Protein AF-A0A920F8I5-F1 (afdb_monomer)

Second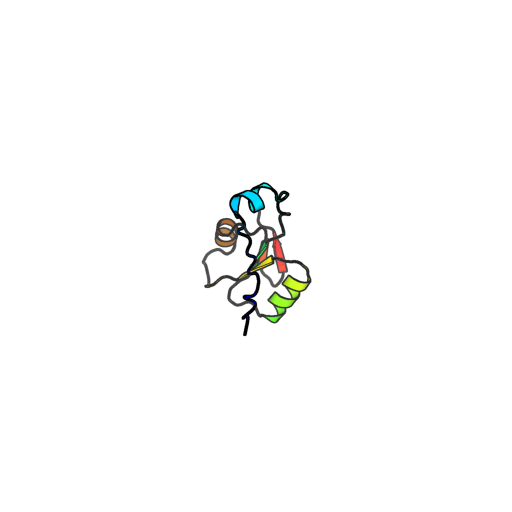ary structure (DSSP, 8-state):
----PPPP------HHHHHHHSPPPP---EEEE-TT--HHHHHHHHHTT-EEEE-SS--S-HHHHHHHTT-SEEEETTEEEE--

Mean predicted aligned error: 7.93 Å

pLDDT: mean 88.02, std 9.61, range [47.28, 95.25]

Structure (mmCIF, N/CA/C/O backbone):
data_AF-A0A920F8I5-F1
#
_entry.id   AF-A0A920F8I5-F1
#
loop_
_atom_site.group_PDB
_atom_site.id
_atom_site.type_symbol
_atom_site.label_atom_id
_atom_site.label_alt_id
_atom_site.label_comp_id
_atom_site.label_asym_id
_atom_site.label_entity_id
_atom_site.label_seq_id
_atom_site.pdbx_PDB_ins_code
_atom_site.Cartn_x
_atom_site.Cartn_y
_atom_site.Cartn_z
_atom_site.occupancy
_atom_site.B_iso_or_equiv
_atom_site.auth_seq_id
_atom_site.auth_comp_id
_atom_site.auth_asym_id
_atom_site.auth_atom_id
_atom_site.pdbx_PDB_model_num
ATOM 1 N N . MET A 1 1 ? 15.936 -27.593 -51.934 1.00 47.28 1 MET A N 1
ATOM 2 C CA . MET A 1 1 ? 15.115 -26.638 -51.156 1.00 47.28 1 MET A CA 1
ATOM 3 C C . MET A 1 1 ? 15.948 -26.164 -49.974 1.00 47.28 1 MET A C 1
ATOM 5 O O . MET A 1 1 ? 16.235 -26.970 -49.103 1.00 47.28 1 MET A O 1
ATOM 9 N N . MET A 1 2 ? 16.417 -24.912 -49.990 1.00 47.91 2 MET A N 1
ATOM 10 C CA . MET A 1 2 ? 17.077 -24.289 -48.834 1.00 47.91 2 MET A CA 1
ATOM 11 C C . MET A 1 2 ? 15.988 -23.815 -47.871 1.00 47.91 2 MET A C 1
ATOM 13 O O . MET A 1 2 ? 15.113 -23.051 -48.269 1.00 47.91 2 MET A O 1
ATOM 17 N N . VAL A 1 3 ? 16.015 -24.304 -46.634 1.00 59.19 3 VAL A N 1
ATOM 18 C CA . VAL A 1 3 ? 15.146 -23.821 -45.557 1.00 59.19 3 VAL A CA 1
ATOM 19 C C . VAL A 1 3 ? 15.885 -22.676 -44.873 1.00 59.19 3 VAL A C 1
ATOM 21 O O . VAL A 1 3 ? 16.900 -22.898 -44.217 1.00 59.19 3 VAL A O 1
ATOM 24 N N . THR A 1 4 ? 15.414 -21.446 -45.053 1.00 65.75 4 THR A N 1
ATOM 25 C CA . THR A 1 4 ? 15.939 -20.282 -44.334 1.00 65.75 4 THR A CA 1
ATOM 26 C C . THR A 1 4 ? 15.466 -20.368 -42.882 1.00 65.75 4 THR A C 1
ATOM 28 O O . THR A 1 4 ? 14.292 -20.134 -42.601 1.00 65.75 4 THR A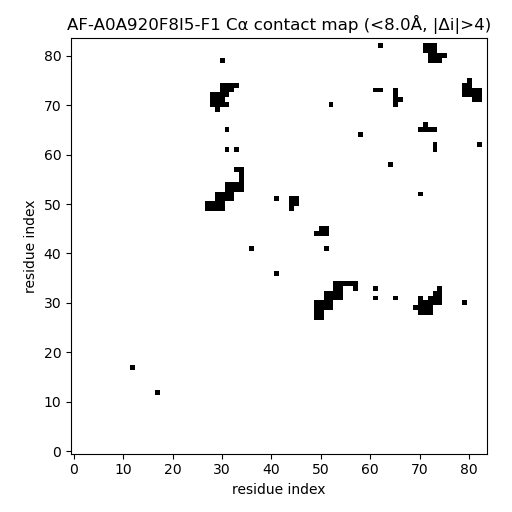 O 1
ATOM 31 N N . LEU A 1 5 ? 16.349 -20.753 -41.957 1.00 68.31 5 LEU A N 1
ATOM 32 C CA . LEU A 1 5 ? 16.057 -20.684 -40.523 1.00 68.31 5 LEU A CA 1
ATOM 33 C C . LEU A 1 5 ? 15.899 -19.208 -40.104 1.00 68.31 5 LEU A C 1
ATOM 35 O O . LEU A 1 5 ? 16.748 -18.390 -40.467 1.00 68.31 5 LEU A O 1
ATOM 39 N N . PRO A 1 6 ? 14.841 -18.840 -39.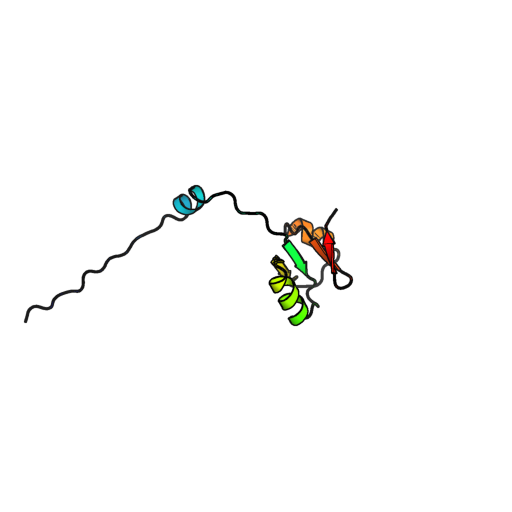359 1.00 72.00 6 PRO A N 1
ATOM 40 C CA . PRO A 1 6 ? 14.676 -17.480 -38.863 1.00 72.00 6 PRO A CA 1
ATOM 41 C C . PRO A 1 6 ? 15.774 -17.145 -37.846 1.00 72.00 6 PRO A C 1
ATOM 43 O O . PRO A 1 6 ? 16.112 -17.959 -36.985 1.00 72.00 6 PRO A O 1
ATOM 46 N N . VAL A 1 7 ? 16.318 -15.929 -37.930 1.00 76.25 7 VAL A N 1
ATOM 47 C CA . VAL A 1 7 ? 17.242 -15.399 -36.921 1.00 76.25 7 VAL A CA 1
ATOM 48 C C . VAL A 1 7 ? 16.458 -15.157 -35.631 1.00 76.25 7 VAL A C 1
ATOM 50 O O . VAL A 1 7 ? 15.523 -14.360 -35.606 1.00 76.25 7 VAL A O 1
ATOM 53 N N . LEU A 1 8 ? 16.839 -15.849 -34.559 1.00 74.81 8 LEU A N 1
ATOM 54 C CA . LEU A 1 8 ? 16.308 -15.639 -33.214 1.00 74.81 8 LEU A CA 1
ATOM 55 C C . LEU A 1 8 ? 17.230 -14.677 -32.460 1.00 74.81 8 LEU A C 1
ATOM 57 O O . LEU A 1 8 ? 18.417 -14.954 -32.301 1.00 74.81 8 LEU A O 1
ATOM 61 N N . ALA A 1 9 ? 16.677 -13.563 -31.981 1.00 83.00 9 ALA A N 1
ATOM 62 C CA . ALA A 1 9 ? 17.370 -12.613 -31.117 1.00 83.00 9 ALA A CA 1
ATOM 63 C C . ALA A 1 9 ? 16.652 -12.526 -29.762 1.00 83.00 9 ALA A C 1
ATOM 65 O O . ALA A 1 9 ? 15.444 -12.298 -29.709 1.00 83.00 9 ALA A O 1
ATOM 66 N N . GLY A 1 10 ? 17.400 -12.702 -28.672 1.00 86.19 10 GLY A N 1
ATOM 67 C CA . GLY A 1 10 ? 16.930 -12.543 -27.297 1.00 86.19 10 GLY A CA 1
ATOM 68 C C . GLY A 1 10 ? 17.923 -11.709 -26.490 1.00 86.19 10 GLY A C 1
ATOM 69 O O . GLY A 1 10 ? 19.126 -11.759 -26.742 1.00 86.19 10 GLY A O 1
ATOM 70 N N . LEU A 1 11 ? 17.420 -10.936 -25.530 1.00 90.81 11 LEU A N 1
ATOM 71 C CA . LEU A 1 11 ? 18.226 -10.152 -24.595 1.00 90.81 11 LEU A CA 1
ATOM 72 C C . LEU A 1 11 ? 17.930 -10.617 -23.169 1.00 90.81 11 LEU A C 1
ATOM 74 O O . LEU A 1 11 ? 16.768 -10.763 -22.793 1.00 90.81 11 LEU A O 1
ATOM 78 N N . HIS A 1 12 ? 18.981 -10.783 -22.368 1.00 91.25 12 HIS A N 1
ATOM 79 C CA . HIS A 1 12 ? 18.869 -10.934 -20.922 1.00 91.25 12 HIS A CA 1
ATOM 80 C C . HIS A 1 12 ? 19.071 -9.585 -20.237 1.00 91.25 12 HIS A C 1
ATOM 82 O O . HIS A 1 12 ? 20.047 -8.883 -20.497 1.00 91.25 12 HIS A O 1
ATOM 88 N N . LEU A 1 13 ? 18.152 -9.239 -19.337 1.00 92.69 13 LEU A N 1
ATOM 89 C CA . LEU A 1 13 ? 18.276 -8.077 -18.466 1.00 92.69 13 LEU A CA 1
ATOM 90 C C . LEU A 1 13 ? 18.647 -8.538 -17.059 1.00 92.69 13 LEU A C 1
ATOM 92 O O . LEU A 1 13 ? 17.945 -9.346 -16.450 1.00 92.69 13 LEU A O 1
ATOM 96 N N . TYR A 1 14 ? 19.733 -7.984 -16.528 1.00 94.00 14 TYR A N 1
ATOM 97 C CA . TYR A 1 14 ? 20.097 -8.141 -15.126 1.00 94.00 14 TYR A CA 1
ATOM 98 C C . TYR A 1 14 ? 19.292 -7.138 -14.309 1.00 94.00 14 TYR A C 1
ATOM 100 O O . TYR A 1 14 ? 19.556 -5.934 -14.336 1.00 94.00 14 TYR A O 1
ATOM 108 N N . MET A 1 15 ? 18.285 -7.628 -13.586 1.00 94.56 15 MET A N 1
ATOM 109 C CA . MET A 1 15 ? 17.391 -6.757 -12.820 1.00 94.56 15 MET A CA 1
ATOM 110 C C . MET A 1 15 ? 18.140 -5.915 -11.781 1.00 94.56 15 MET A C 1
ATOM 112 O O . MET A 1 15 ? 17.737 -4.788 -11.520 1.00 94.56 15 MET A O 1
ATOM 116 N N . GLU A 1 16 ? 19.267 -6.395 -11.250 1.00 94.44 16 GLU A N 1
ATOM 117 C CA . GLU A 1 16 ? 20.134 -5.608 -10.363 1.00 94.44 16 GLU A CA 1
ATOM 118 C C . GLU A 1 16 ? 20.674 -4.327 -11.021 1.00 94.44 16 GLU A C 1
ATOM 120 O O . GLU A 1 16 ? 20.676 -3.262 -10.402 1.00 94.44 16 GLU A O 1
ATOM 125 N N . THR A 1 17 ? 21.088 -4.408 -12.289 1.00 93.56 17 THR A N 1
ATOM 126 C CA . THR A 1 17 ? 21.622 -3.275 -13.049 1.00 93.56 17 THR A CA 1
ATOM 127 C C . THR A 1 17 ? 20.511 -2.287 -13.353 1.00 93.56 17 THR A C 1
ATOM 129 O O . THR A 1 17 ? 20.695 -1.084 -13.182 1.00 93.56 17 THR A O 1
ATOM 132 N N . VAL A 1 18 ? 19.339 -2.803 -13.740 1.00 93.12 18 VAL A N 1
ATOM 133 C CA . VAL A 1 18 ? 18.150 -1.982 -13.982 1.00 93.12 18 VAL A CA 1
ATOM 134 C C . VAL A 1 18 ? 17.787 -1.211 -12.718 1.00 93.12 18 VAL A C 1
ATOM 136 O O . VAL A 1 18 ? 17.682 0.007 -12.768 1.00 93.12 18 VAL A O 1
ATOM 139 N N . LEU A 1 19 ? 17.665 -1.893 -11.576 1.00 91.88 19 LEU A N 1
ATOM 140 C CA . LEU A 1 19 ? 17.283 -1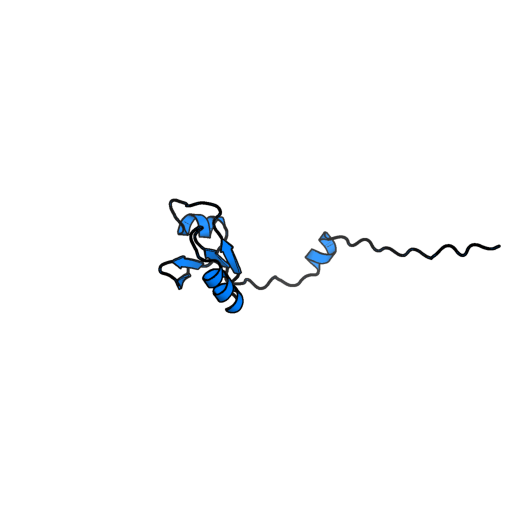.263 -10.312 1.00 91.88 19 LEU A CA 1
ATOM 141 C C . LEU A 1 19 ? 18.296 -0.209 -9.846 1.00 91.88 19 LEU A C 1
ATOM 143 O O . LEU A 1 19 ? 17.879 0.832 -9.350 1.00 91.88 19 LEU A O 1
ATOM 147 N N . ARG A 1 20 ? 19.605 -0.432 -10.040 1.00 90.88 20 ARG A N 1
ATOM 148 C CA . ARG A 1 20 ? 20.648 0.555 -9.698 1.00 90.88 20 ARG A CA 1
ATOM 149 C C . ARG A 1 20 ? 20.583 1.816 -10.565 1.00 90.88 20 ARG A C 1
ATOM 151 O O . ARG A 1 20 ? 20.963 2.885 -10.104 1.00 90.88 20 ARG A O 1
ATOM 158 N N . ALA A 1 21 ? 20.148 1.685 -11.815 1.00 93.88 21 ALA A N 1
ATOM 159 C CA . ALA A 1 21 ? 20.062 2.800 -12.753 1.00 93.88 21 ALA A CA 1
ATOM 160 C C . ALA A 1 21 ? 18.785 3.643 -12.584 1.00 93.88 21 ALA A C 1
ATOM 162 O O . ALA A 1 21 ? 18.689 4.721 -13.172 1.00 93.88 21 ALA A O 1
ATOM 163 N N . LEU A 1 22 ? 17.793 3.166 -11.822 1.00 92.00 22 LEU A N 1
ATOM 164 C CA . LEU A 1 22 ? 16.552 3.902 -11.600 1.00 92.00 22 LEU A CA 1
ATOM 165 C C . LEU A 1 22 ? 16.773 5.093 -10.649 1.00 92.00 22 LEU A C 1
ATOM 167 O O . LEU A 1 22 ? 17.510 4.970 -9.671 1.00 92.00 22 LEU A O 1
ATOM 171 N N . PRO A 1 23 ? 16.103 6.236 -10.888 1.00 89.69 23 PRO A N 1
ATOM 172 C CA . PRO A 1 23 ? 16.057 7.326 -9.919 1.00 89.69 23 PRO A CA 1
ATOM 173 C C . PRO A 1 23 ? 15.312 6.895 -8.649 1.00 89.69 23 PRO A C 1
ATOM 175 O O . PRO A 1 23 ? 14.578 5.900 -8.650 1.00 89.69 23 PRO A O 1
ATOM 178 N N . GLU A 1 24 ? 15.450 7.675 -7.574 1.00 84.44 24 GLU A N 1
ATOM 179 C CA . GLU A 1 24 ? 14.699 7.413 -6.347 1.00 84.44 24 GLU A CA 1
ATOM 180 C C . GLU A 1 24 ? 13.187 7.349 -6.623 1.00 84.44 24 GLU A C 1
ATOM 182 O O . GLU A 1 24 ? 12.623 8.225 -7.294 1.00 84.44 24 GLU A O 1
ATOM 187 N N . PRO A 1 25 ? 12.497 6.314 -6.115 1.00 78.62 25 PRO A N 1
ATOM 188 C CA . PRO A 1 25 ? 11.070 6.184 -6.321 1.00 78.62 25 PRO A CA 1
ATOM 189 C C . PRO A 1 25 ? 10.334 7.282 -5.554 1.00 78.62 25 PRO A C 1
ATOM 191 O O . PRO A 1 25 ? 10.492 7.442 -4.344 1.00 78.62 25 PRO A O 1
ATOM 194 N N . VAL A 1 26 ? 9.456 8.002 -6.252 1.00 78.56 26 VAL A N 1
ATOM 195 C CA . VAL A 1 26 ? 8.578 8.991 -5.621 1.00 78.56 26 VAL A CA 1
ATOM 196 C C . VAL A 1 26 ? 7.707 8.291 -4.580 1.00 78.56 26 VAL A C 1
ATOM 198 O O . VAL A 1 26 ? 6.880 7.436 -4.919 1.00 78.56 26 VAL A O 1
ATOM 201 N N . SER A 1 27 ? 7.870 8.667 -3.309 1.00 71.75 27 SER A N 1
ATOM 202 C CA . SER A 1 27 ? 7.007 8.164 -2.244 1.00 71.75 27 SER A CA 1
ATOM 203 C C . SER A 1 27 ? 5.577 8.653 -2.490 1.00 71.75 27 SER A C 1
ATOM 205 O O . SER A 1 27 ? 5.286 9.849 -2.501 1.00 71.75 27 SER A O 1
ATOM 207 N N . ARG A 1 28 ? 4.670 7.717 -2.774 1.00 77.00 28 ARG A N 1
ATOM 208 C CA . ARG A 1 28 ? 3.244 8.012 -2.937 1.00 77.00 28 ARG A CA 1
ATOM 209 C C . ARG A 1 28 ? 2.521 7.730 -1.631 1.00 77.00 28 ARG A C 1
ATOM 211 O O . ARG A 1 28 ? 2.854 6.782 -0.919 1.00 77.00 28 ARG A O 1
ATOM 218 N N . ASN A 1 29 ? 1.504 8.532 -1.335 1.00 88.44 29 ASN A N 1
ATOM 219 C CA . ASN A 1 29 ? 0.716 8.364 -0.124 1.00 88.44 29 ASN A CA 1
ATOM 220 C C . ASN A 1 29 ? -0.040 7.029 -0.153 1.00 88.44 29 ASN A C 1
ATOM 222 O O . ASN A 1 29 ? -0.954 6.820 -0.956 1.00 88.44 29 ASN A O 1
ATOM 226 N N . ARG A 1 30 ? 0.369 6.116 0.733 1.00 93.69 30 ARG A N 1
ATOM 227 C CA . ARG A 1 30 ? -0.244 4.798 0.896 1.00 93.69 30 ARG A CA 1
ATOM 228 C C . ARG A 1 30 ? -1.315 4.867 1.972 1.00 93.69 30 ARG A C 1
ATOM 230 O O . ARG A 1 30 ? -1.042 5.290 3.095 1.00 93.69 30 ARG A O 1
ATOM 237 N N . LEU A 1 31 ? -2.515 4.440 1.607 1.00 94.88 31 LEU A N 1
ATOM 238 C CA . LEU A 1 31 ? -3.709 4.466 2.436 1.00 94.88 31 LEU A CA 1
ATOM 239 C C . LEU A 1 31 ? -4.099 3.033 2.797 1.00 94.88 31 LEU A C 1
ATOM 241 O O . LEU A 1 31 ? -4.477 2.263 1.913 1.00 94.88 31 LEU A O 1
ATOM 245 N N . LEU A 1 32 ? -4.028 2.679 4.080 1.00 95.25 32 LEU A N 1
ATOM 246 C CA . LEU A 1 32 ? -4.553 1.407 4.567 1.00 95.25 32 LEU A CA 1
ATOM 247 C C . LEU A 1 32 ? -6.081 1.477 4.621 1.00 95.25 32 LEU A C 1
ATOM 249 O O . LEU A 1 32 ? -6.640 2.368 5.257 1.00 95.25 32 LEU A O 1
ATOM 253 N N . VAL A 1 33 ? -6.751 0.527 3.979 1.00 94.62 33 VAL A N 1
ATOM 254 C CA . VAL A 1 33 ? -8.206 0.468 3.874 1.00 94.62 33 VAL A CA 1
ATOM 255 C C . VAL A 1 33 ? -8.731 -0.782 4.591 1.00 94.62 33 VAL A C 1
ATOM 257 O O . VAL A 1 33 ? -8.242 -1.882 4.314 1.00 94.62 33 VAL A O 1
ATOM 260 N N . PRO A 1 34 ? -9.727 -0.655 5.490 1.00 91.81 34 PRO A N 1
ATOM 261 C CA . PRO A 1 34 ? -10.362 -1.795 6.145 1.00 91.81 34 PRO A CA 1
ATOM 262 C C . PRO A 1 34 ? -10.922 -2.817 5.154 1.00 91.81 34 PRO A C 1
ATOM 264 O O . PRO A 1 34 ? -11.438 -2.438 4.099 1.00 91.81 34 PRO A O 1
ATOM 267 N N . HIS A 1 35 ? -10.893 -4.097 5.540 1.00 86.62 35 HIS A N 1
ATOM 268 C CA . HIS A 1 35 ? -11.409 -5.216 4.742 1.00 86.62 35 HIS A CA 1
ATOM 269 C C . HIS A 1 35 ? -12.861 -4.990 4.278 1.00 86.62 35 HIS A C 1
ATOM 271 O O . HIS A 1 35 ? -13.209 -5.275 3.137 1.00 86.62 35 HIS A O 1
ATOM 277 N N . SER A 1 36 ? -13.697 -4.393 5.129 1.00 85.44 36 SER A N 1
ATOM 278 C CA . SER A 1 36 ? -15.132 -4.181 4.892 1.00 85.44 36 SER A CA 1
ATOM 279 C C . SER A 1 36 ? -15.469 -3.048 3.906 1.00 85.44 36 SER A C 1
ATOM 281 O O . SER A 1 36 ? -16.638 -2.703 3.747 1.00 85.44 36 SER A O 1
ATOM 283 N N . THR A 1 37 ? -14.475 -2.415 3.276 1.00 89.25 37 THR A N 1
ATOM 284 C CA . THR A 1 37 ? -14.701 -1.225 2.441 1.00 89.25 37 THR A CA 1
ATOM 285 C C . THR A 1 37 ? -15.225 -1.593 1.055 1.00 89.25 37 THR A C 1
ATOM 287 O O . THR A 1 37 ? -14.676 -2.456 0.370 1.00 89.25 37 THR A O 1
ATOM 290 N N . ASN A 1 38 ? -16.266 -0.887 0.607 1.00 91.06 38 ASN A N 1
ATOM 291 C CA . ASN A 1 38 ? -16.871 -1.096 -0.706 1.00 91.06 38 ASN A CA 1
ATOM 292 C C . ASN A 1 38 ? -15.860 -0.842 -1.852 1.00 91.06 38 ASN A C 1
ATOM 294 O O . ASN A 1 38 ? -15.058 0.097 -1.819 1.00 91.06 38 ASN A O 1
ATOM 298 N N . ARG A 1 39 ? -15.920 -1.673 -2.902 1.00 90.31 39 ARG A N 1
ATOM 299 C CA . ARG A 1 39 ? -15.058 -1.567 -4.090 1.00 90.31 39 ARG A CA 1
ATOM 300 C C . ARG A 1 39 ? -15.202 -0.244 -4.842 1.00 90.31 39 ARG A C 1
ATOM 302 O O . ARG A 1 39 ? -14.213 0.207 -5.418 1.00 90.31 39 ARG A O 1
ATOM 309 N N . ASP A 1 40 ? -16.373 0.383 -4.835 1.00 93.19 40 ASP A N 1
ATOM 310 C CA . ASP A 1 40 ? -16.588 1.668 -5.506 1.00 93.19 40 ASP A CA 1
ATOM 311 C C . ASP A 1 40 ? -15.858 2.803 -4.791 1.00 93.19 40 ASP A C 1
ATOM 313 O O . ASP A 1 40 ? -15.215 3.627 -5.441 1.00 93.19 40 ASP A O 1
ATOM 317 N N . VAL A 1 41 ? -15.833 2.772 -3.455 1.00 91.81 41 VAL A N 1
ATOM 318 C CA . VAL A 1 41 ? -15.027 3.694 -2.641 1.00 91.81 41 VAL A CA 1
ATOM 319 C C . VAL A 1 41 ? -13.541 3.495 -2.939 1.00 91.81 41 VAL A C 1
ATOM 321 O O . VAL A 1 41 ? -12.832 4.457 -3.225 1.00 91.81 41 VAL A O 1
ATOM 324 N N . LEU A 1 42 ? -13.070 2.242 -2.973 1.00 92.44 42 LEU A N 1
ATOM 325 C CA . LEU A 1 42 ? -11.689 1.921 -3.357 1.00 92.44 42 LEU A CA 1
ATOM 326 C C . LEU A 1 42 ? -11.339 2.415 -4.766 1.00 92.44 42 LEU A C 1
ATOM 328 O O . LEU A 1 42 ? -10.223 2.874 -5.005 1.00 92.44 42 LEU A O 1
ATOM 332 N N . ARG A 1 43 ? -12.276 2.311 -5.713 1.00 93.94 43 ARG A N 1
ATOM 333 C CA . ARG A 1 43 ? -12.086 2.793 -7.083 1.00 93.94 43 ARG A CA 1
ATOM 334 C C . ARG A 1 43 ? -11.951 4.314 -7.111 1.00 93.94 43 ARG A C 1
ATOM 336 O O . ARG A 1 43 ? -11.047 4.805 -7.779 1.00 93.94 43 ARG A O 1
ATOM 343 N N . SER A 1 44 ? -12.804 5.038 -6.391 1.00 93.81 44 SER A N 1
ATOM 344 C CA . SER A 1 44 ? -12.726 6.499 -6.287 1.00 93.81 44 SER A CA 1
ATOM 345 C C . SER A 1 44 ? -11.414 6.952 -5.649 1.00 93.81 44 SER A C 1
ATOM 347 O O . SER A 1 44 ? -10.708 7.753 -6.253 1.00 93.81 44 SER A O 1
ATOM 349 N N . LEU A 1 45 ? -10.997 6.328 -4.542 1.00 93.06 45 LEU A N 1
ATOM 350 C CA . LEU A 1 45 ? -9.713 6.621 -3.892 1.00 93.06 45 LEU A CA 1
ATOM 351 C C . LEU A 1 45 ? -8.521 6.441 -4.846 1.00 93.06 45 LEU A C 1
ATOM 353 O O . LEU A 1 45 ? -7.615 7.269 -4.883 1.00 93.06 45 LEU A O 1
ATOM 357 N N . ARG A 1 46 ? -8.520 5.384 -5.667 1.00 92.44 46 ARG A N 1
ATOM 358 C CA . ARG A 1 46 ? -7.457 5.180 -6.667 1.00 92.44 46 ARG A CA 1
ATOM 359 C C . ARG A 1 46 ? -7.482 6.228 -7.777 1.00 92.44 46 ARG A C 1
ATOM 361 O O . ARG A 1 46 ? -6.417 6.637 -8.226 1.00 92.44 46 ARG A O 1
ATOM 368 N N . ARG A 1 47 ? -8.668 6.676 -8.210 1.00 93.62 47 ARG A N 1
ATOM 369 C CA . ARG A 1 47 ? -8.793 7.772 -9.191 1.00 93.62 47 ARG A CA 1
ATOM 370 C C . ARG A 1 47 ? -8.286 9.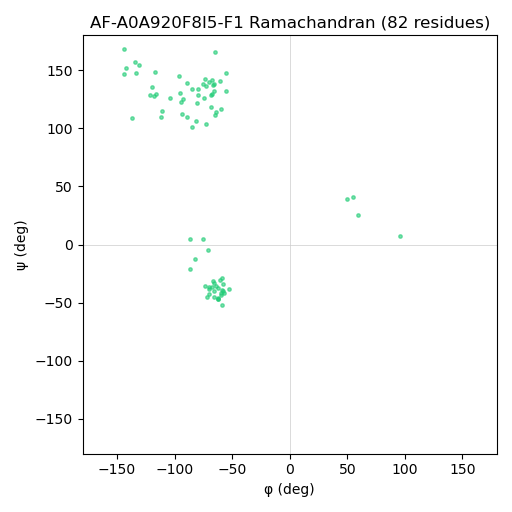102 -8.637 1.00 93.62 47 ARG A C 1
ATOM 372 O O . ARG A 1 47 ? -7.715 9.878 -9.388 1.00 93.62 47 ARG A O 1
ATOM 379 N N . GLU A 1 48 ? -8.444 9.330 -7.337 1.00 91.44 48 GLU A N 1
ATOM 380 C CA . GLU A 1 48 ? -7.886 10.487 -6.624 1.00 91.44 48 GLU A CA 1
ATOM 381 C C . GLU A 1 48 ? -6.354 10.415 -6.456 1.00 91.44 48 GLU A C 1
ATOM 383 O O . GLU A 1 48 ? -5.741 11.361 -5.969 1.00 91.44 48 GLU A O 1
ATOM 388 N N . GLY A 1 49 ? -5.716 9.311 -6.864 1.00 91.06 49 GLY A N 1
ATOM 389 C CA . GLY A 1 49 ? -4.263 9.138 -6.823 1.00 91.06 49 GLY A CA 1
ATOM 390 C C . GLY A 1 49 ? -3.739 8.409 -5.584 1.00 91.06 49 GLY A C 1
ATOM 391 O O . GLY A 1 49 ? -2.522 8.300 -5.411 1.00 91.06 49 GLY A O 1
ATOM 392 N N . TRP A 1 50 ? -4.616 7.871 -4.729 1.00 93.56 50 TRP A N 1
ATOM 393 C CA . TRP A 1 50 ? -4.195 7.087 -3.568 1.00 93.56 50 TRP A CA 1
ATOM 394 C C . TRP A 1 50 ? -3.728 5.684 -3.954 1.00 93.56 50 TRP A C 1
ATOM 396 O O . TRP A 1 50 ? -4.389 4.964 -4.707 1.00 93.56 50 TRP A O 1
ATOM 406 N N . ILE A 1 51 ? -2.637 5.233 -3.328 1.00 93.25 51 ILE A N 1
ATOM 407 C CA . ILE A 1 51 ? -2.287 3.810 -3.312 1.00 93.25 51 ILE A CA 1
ATOM 408 C 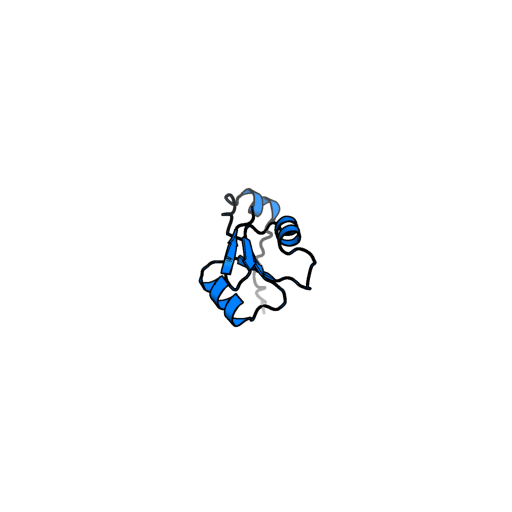C . ILE A 1 51 ? -3.041 3.152 -2.157 1.00 93.25 51 ILE A C 1
ATOM 410 O O . ILE A 1 51 ? -2.642 3.260 -0.997 1.00 93.25 51 ILE A O 1
ATOM 414 N N . THR A 1 52 ? -4.132 2.458 -2.470 1.00 94.38 52 THR A N 1
ATOM 415 C CA . THR A 1 52 ? -4.930 1.727 -1.477 1.00 94.38 52 THR A CA 1
ATOM 416 C C . THR A 1 52 ? -4.289 0.382 -1.137 1.00 94.38 52 THR A C 1
ATOM 418 O O . THR A 1 52 ? -4.050 -0.420 -2.040 1.00 94.38 52 THR A O 1
ATOM 421 N N . VAL A 1 53 ? -4.100 0.096 0.148 1.00 93.69 53 VAL A N 1
ATOM 422 C CA . VAL A 1 53 ? -3.689 -1.213 0.670 1.00 93.69 53 VAL A CA 1
ATOM 423 C C . VAL A 1 53 ? -4.870 -1.782 1.440 1.00 93.69 53 VAL A C 1
ATOM 425 O O . VAL A 1 53 ? -5.239 -1.245 2.477 1.00 93.69 53 VAL A O 1
ATOM 428 N N . SER A 1 54 ? -5.507 -2.825 0.921 1.00 93.75 54 SER A N 1
ATOM 429 C CA . SER A 1 54 ? -6.668 -3.431 1.577 1.00 93.75 54 SER A CA 1
ATOM 430 C C . SER A 1 54 ? -6.223 -4.443 2.623 1.00 93.75 54 SER A C 1
ATOM 432 O O . SER A 1 54 ? -5.367 -5.284 2.350 1.00 93.75 54 SER A O 1
ATOM 434 N N . LEU A 1 55 ? -6.828 -4.383 3.806 1.00 93.38 55 LEU A N 1
ATOM 435 C CA . LEU A 1 55 ? -6.654 -5.424 4.807 1.00 93.38 55 LEU A CA 1
ATOM 436 C C . LEU A 1 55 ? -7.275 -6.735 4.338 1.00 93.38 55 LEU A C 1
ATOM 438 O O . LEU A 1 55 ? -8.384 -6.748 3.808 1.00 93.38 55 LEU A O 1
ATOM 442 N N . PHE A 1 56 ? -6.557 -7.830 4.577 1.00 88.12 56 PHE A N 1
ATOM 443 C CA . PHE A 1 56 ? -7.060 -9.173 4.303 1.00 88.12 56 PHE A CA 1
ATOM 444 C C . PHE A 1 56 ? -8.113 -9.611 5.327 1.00 88.12 56 PHE A C 1
ATOM 446 O O . PHE A 1 56 ? -9.079 -10.271 4.973 1.00 88.12 56 PHE A O 1
ATOM 453 N N . GLN A 1 57 ? -7.945 -9.208 6.587 1.00 89.38 57 GLN A N 1
ATOM 454 C CA . GLN A 1 57 ? -8.863 -9.511 7.682 1.00 89.38 57 GLN A CA 1
ATOM 455 C C . GLN A 1 57 ? -8.965 -8.329 8.645 1.00 89.38 57 GLN A C 1
ATOM 457 O O . GLN A 1 57 ? -8.181 -7.379 8.571 1.00 89.38 57 GLN A O 1
ATOM 462 N N . GLN A 1 58 ? -9.937 -8.381 9.553 1.00 87.88 58 GLN A N 1
ATOM 463 C CA . GLN A 1 58 ? -10.049 -7.393 10.618 1.00 87.88 58 GLN A CA 1
ATOM 464 C C . GLN A 1 58 ? -8.877 -7.539 11.599 1.00 87.88 58 GLN A C 1
ATOM 466 O O . GLN A 1 58 ? -8.418 -8.645 11.872 1.00 87.88 58 GLN A O 1
ATOM 471 N N . VAL A 1 59 ? -8.371 -6.410 12.089 1.00 90.81 59 VAL A N 1
ATOM 472 C CA . VAL A 1 59 ? -7.235 -6.335 13.016 1.00 90.81 59 VAL A CA 1
ATOM 473 C C . VAL A 1 59 ? -7.600 -5.437 14.190 1.00 90.81 59 VAL A C 1
ATOM 475 O O . VAL A 1 59 ? -8.414 -4.526 14.032 1.00 90.81 59 VAL A O 1
ATOM 478 N N . ASP A 1 60 ? -6.958 -5.648 15.338 1.00 88.31 60 ASP A N 1
ATOM 479 C CA . ASP A 1 60 ? -7.251 -4.902 16.571 1.00 88.31 60 ASP A CA 1
ATOM 480 C C . ASP A 1 60 ? -6.936 -3.407 16.450 1.00 88.31 60 ASP A C 1
ATOM 482 O O . ASP A 1 60 ? -7.628 -2.555 17.002 1.00 88.31 60 ASP A O 1
ATOM 486 N N . SER A 1 61 ? -5.868 -3.070 15.723 1.00 90.75 61 SER A N 1
ATOM 487 C CA . SER A 1 61 ? -5.437 -1.689 15.535 1.00 90.75 61 SER A CA 1
ATOM 488 C C . SER A 1 61 ? -5.035 -1.437 14.092 1.00 90.75 61 SER A C 1
ATOM 490 O O . SER A 1 61 ? -3.968 -1.853 13.634 1.00 90.75 61 SER A O 1
ATOM 492 N N . LEU A 1 62 ? -5.882 -0.677 13.397 1.00 90.44 62 LEU A N 1
ATOM 493 C CA . LEU A 1 62 ? -5.617 -0.202 12.041 1.00 90.44 62 LEU A CA 1
ATOM 494 C C . LEU A 1 62 ? -4.323 0.623 11.972 1.00 90.44 62 LEU A C 1
ATOM 496 O O . LEU A 1 62 ? -3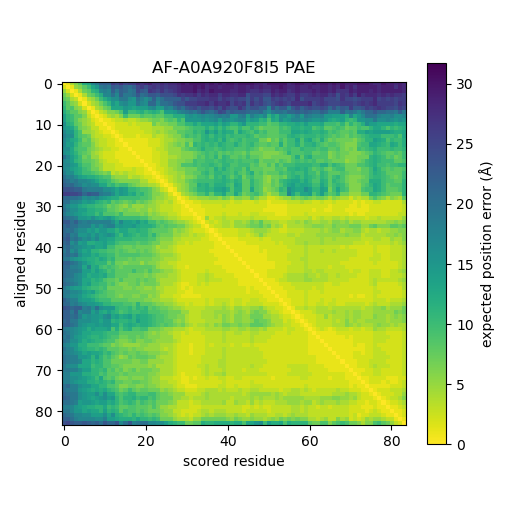.610 0.572 10.979 1.00 90.44 62 LEU A O 1
ATOM 500 N N . GLU A 1 63 ? -4.007 1.373 13.030 1.00 92.06 63 GLU A N 1
ATOM 501 C CA . GLU A 1 63 ? -2.816 2.223 13.081 1.00 92.06 63 GLU A CA 1
ATOM 502 C C . GLU A 1 63 ? -1.527 1.411 13.214 1.00 92.06 63 GLU A C 1
ATOM 504 O O . GLU A 1 63 ? -0.571 1.659 12.476 1.00 92.06 63 GLU A O 1
ATOM 509 N N . LYS A 1 64 ? -1.501 0.408 14.106 1.00 93.44 64 LYS A N 1
ATOM 510 C CA . LYS A 1 64 ? -0.353 -0.507 14.228 1.00 93.44 64 LYS A CA 1
ATOM 511 C C . LYS A 1 64 ? -0.106 -1.243 12.918 1.00 93.44 64 LYS A C 1
ATOM 513 O O . LYS A 1 64 ? 1.033 -1.342 12.469 1.00 93.44 64 LYS A O 1
ATOM 518 N N . GLU A 1 65 ? -1.178 -1.705 12.290 1.00 94.19 65 GLU A N 1
ATOM 519 C CA . GLU A 1 65 ? -1.092 -2.442 11.039 1.00 94.19 65 GLU A CA 1
ATOM 520 C C . GLU A 1 65 ? -0.663 -1.548 9.871 1.00 94.19 65 GLU A C 1
ATOM 522 O O . GLU A 1 65 ? 0.149 -1.950 9.040 1.00 94.19 65 GLU A O 1
ATOM 527 N N . ALA A 1 66 ? -1.110 -0.293 9.843 1.00 93.62 66 ALA A N 1
ATOM 528 C CA . ALA A 1 66 ? -0.662 0.669 8.848 1.00 93.62 66 ALA A CA 1
ATOM 529 C C . ALA A 1 66 ? 0.824 1.007 9.008 1.00 93.62 66 ALA A C 1
ATOM 531 O O . ALA A 1 66 ? 1.532 1.060 8.004 1.00 93.62 66 ALA A O 1
ATOM 532 N N . LYS A 1 67 ? 1.319 1.147 10.247 1.00 92.25 67 LYS A N 1
ATOM 533 C CA . LYS A 1 67 ? 2.756 1.299 10.528 1.00 92.25 67 LYS A CA 1
ATOM 534 C C . LYS A 1 67 ? 3.540 0.061 10.079 1.00 92.25 67 LYS A C 1
ATOM 536 O O . LYS A 1 67 ? 4.515 0.204 9.347 1.00 92.25 67 LYS A O 1
ATOM 541 N N . ARG A 1 68 ? 3.071 -1.148 10.416 1.00 92.56 68 ARG A N 1
ATOM 542 C CA . ARG A 1 68 ? 3.684 -2.424 9.992 1.00 92.56 68 ARG A CA 1
ATOM 543 C C . ARG A 1 68 ? 3.769 -2.552 8.471 1.00 92.56 68 ARG A C 1
ATOM 545 O O . ARG A 1 68 ? 4.764 -3.034 7.940 1.00 92.56 68 ARG A O 1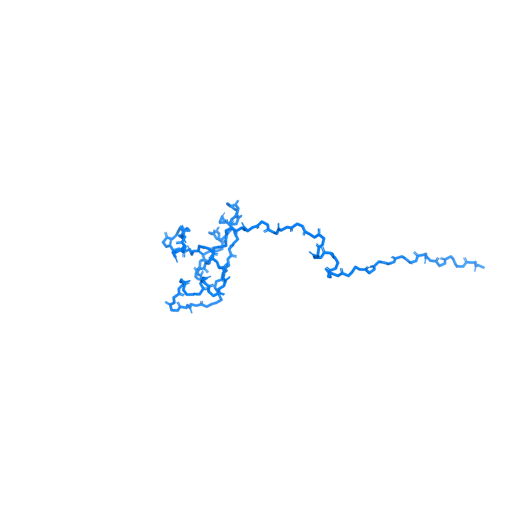
ATOM 552 N N . LEU A 1 69 ? 2.726 -2.113 7.770 1.00 92.12 69 LEU A N 1
ATOM 553 C CA . LEU A 1 69 ? 2.641 -2.155 6.315 1.00 92.12 69 LEU A CA 1
ATOM 554 C C . LEU A 1 69 ? 3.255 -0.930 5.637 1.00 92.12 69 LEU A C 1
ATOM 556 O O . LEU A 1 69 ? 3.156 -0.839 4.415 1.00 92.12 69 LEU A O 1
ATOM 560 N N . ASN A 1 70 ? 3.875 -0.006 6.377 1.00 90.44 70 ASN A N 1
ATOM 561 C CA . ASN A 1 70 ? 4.477 1.230 5.872 1.00 90.44 70 ASN A CA 1
ATOM 562 C C . ASN A 1 70 ? 3.493 2.103 5.059 1.00 90.44 70 ASN A C 1
ATOM 564 O O . ASN A 1 70 ? 3.804 2.606 3.974 1.00 90.44 70 ASN A O 1
ATOM 568 N N . CYS A 1 71 ? 2.255 2.202 5.544 1.00 93.25 71 CYS A N 1
ATOM 569 C CA . CYS A 1 71 ? 1.231 3.108 5.034 1.00 93.25 71 CYS A CA 1
ATOM 570 C C . CYS A 1 71 ? 1.332 4.455 5.756 1.00 93.25 71 CYS A C 1
ATOM 572 O O . CYS A 1 71 ? 1.520 4.494 6.968 1.00 93.25 71 CYS A O 1
ATOM 574 N N . SER A 1 72 ? 1.182 5.560 5.024 1.00 92.06 72 SER A N 1
ATOM 575 C CA . SER A 1 72 ? 1.226 6.909 5.604 1.00 92.06 72 SER A CA 1
ATOM 576 C C . SER A 1 72 ? -0.133 7.378 6.132 1.00 92.06 72 SER A C 1
ATOM 578 O O . SER A 1 72 ? -0.200 8.280 6.967 1.00 92.06 72 SER A O 1
ATOM 580 N N . HIS A 1 73 ? -1.220 6.769 5.652 1.00 94.56 73 HIS A N 1
ATOM 581 C CA . HIS A 1 73 ? -2.590 7.112 6.015 1.00 94.56 73 HIS A CA 1
ATOM 582 C C . HIS A 1 73 ? -3.416 5.856 6.309 1.00 94.56 73 HIS A C 1
ATOM 584 O O . HIS A 1 73 ? -3.131 4.768 5.805 1.00 94.56 73 HIS A O 1
ATOM 590 N N . ILE A 1 74 ? -4.485 6.035 7.078 1.00 94.88 74 ILE A N 1
ATOM 591 C CA . ILE A 1 74 ? -5.542 5.052 7.308 1.00 94.88 74 ILE A CA 1
ATOM 592 C C . ILE A 1 74 ? -6.874 5.579 6.781 1.00 94.88 74 ILE A C 1
ATOM 594 O O . ILE A 1 74 ? -7.131 6.782 6.811 1.00 94.88 74 ILE A O 1
ATOM 598 N N . PHE A 1 75 ? -7.740 4.690 6.316 1.00 94.00 75 PHE A N 1
ATOM 599 C CA . PHE A 1 75 ? -9.101 5.033 5.934 1.00 94.00 75 PHE A CA 1
ATOM 600 C C . PHE A 1 75 ? -10.033 4.806 7.127 1.00 94.00 75 PHE A C 1
ATOM 602 O O . PHE A 1 75 ? -10.223 3.672 7.565 1.00 94.00 75 PHE A O 1
ATOM 609 N N . SER A 1 76 ? -10.582 5.891 7.676 1.00 90.56 76 SER A N 1
ATOM 610 C CA . SER A 1 76 ? -11.470 5.874 8.844 1.00 90.56 76 SER A CA 1
ATOM 611 C C . SER A 1 76 ? -12.556 6.939 8.694 1.00 90.56 76 SER A C 1
ATOM 613 O O . SER A 1 76 ? -12.321 7.981 8.087 1.00 90.56 76 SER A O 1
ATOM 615 N N . ASN A 1 77 ? -13.764 6.681 9.204 1.00 87.12 77 ASN A N 1
ATOM 616 C CA . ASN A 1 77 ? -14.922 7.580 9.069 1.00 87.12 77 ASN A CA 1
ATOM 617 C C . ASN A 1 77 ? -15.171 8.038 7.617 1.00 87.12 77 ASN A C 1
ATOM 619 O O . ASN A 1 77 ? -15.488 9.198 7.355 1.00 87.12 77 ASN A O 1
ATOM 623 N N . ASN A 1 78 ? -14.989 7.114 6.668 1.00 86.00 78 ASN A N 1
ATOM 624 C CA . ASN A 1 78 ? -15.137 7.343 5.231 1.00 86.00 78 ASN A CA 1
ATOM 625 C C . ASN A 1 78 ? -14.201 8.425 4.648 1.00 86.00 78 ASN A C 1
ATOM 627 O O . ASN A 1 78 ? -14.531 9.047 3.638 1.00 86.00 78 ASN A O 1
ATOM 631 N N . ARG A 1 79 ? -13.048 8.679 5.287 1.00 91.44 79 ARG A N 1
ATOM 632 C CA . ARG A 1 79 ? -12.048 9.663 4.844 1.00 91.44 79 ARG A CA 1
ATOM 633 C C . ARG A 1 79 ? -10.609 9.166 5.075 1.00 91.44 79 ARG A C 1
ATOM 635 O O . ARG A 1 79 ? -10.364 8.394 6.006 1.00 91.44 79 ARG A O 1
ATOM 642 N N . PRO A 1 80 ? -9.629 9.607 4.266 1.00 93.00 80 PRO A N 1
ATOM 643 C CA . PRO A 1 80 ? -8.213 9.407 4.565 1.00 93.00 80 PRO A CA 1
ATOM 644 C C . PRO A 1 80 ? -7.790 10.217 5.801 1.00 93.00 80 PRO A C 1
ATOM 646 O O . PRO A 1 80 ? -8.021 11.423 5.870 1.00 93.00 80 PRO A O 1
ATOM 649 N N . LYS A 1 81 ? -7.134 9.569 6.766 1.00 93.56 81 LYS A N 1
ATOM 650 C CA . LYS A 1 81 ? -6.540 10.187 7.960 1.00 93.56 81 LYS A CA 1
ATOM 651 C C . LYS A 1 81 ? -5.044 9.888 7.987 1.00 93.56 81 LYS A C 1
ATOM 653 O O . LYS A 1 81 ? -4.646 8.732 7.865 1.00 93.56 81 LYS A O 1
ATOM 658 N N . LYS A 1 82 ? -4.208 10.916 8.145 1.00 92.00 82 LYS A N 1
ATOM 659 C CA . LYS A 1 82 ? -2.751 10.753 8.264 1.00 92.00 82 LYS A CA 1
ATOM 660 C C . LYS A 1 82 ? -2.394 10.095 9.598 1.00 92.00 82 LYS A C 1
ATOM 662 O O . LYS A 1 82 ? -3.004 10.416 10.619 1.00 92.00 82 LYS A O 1
ATOM 667 N N . LEU A 1 83 ? -1.429 9.179 9.579 1.00 87.06 83 LEU A N 1
ATOM 668 C CA . LEU A 1 83 ? -0.859 8.612 10.802 1.00 87.06 83 LEU A CA 1
ATOM 669 C C . LEU A 1 83 ? 0.033 9.641 11.498 1.00 87.06 83 LEU A C 1
ATOM 671 O O . LEU A 1 83 ? 0.801 10.340 10.834 1.00 87.06 83 LEU A O 1
ATOM 675 N N . GLY A 1 84 ? -0.110 9.718 12.822 1.00 73.56 84 GLY A N 1
ATOM 676 C CA . GLY A 1 84 ? 0.784 10.454 13.714 1.00 73.56 84 GLY A CA 1
ATOM 677 C C . GLY A 1 84 ? 2.031 9.663 14.084 1.00 73.56 84 GLY A C 1
ATOM 678 O O . GLY A 1 84 ? 1.977 8.402 14.134 1.00 73.56 84 GLY A O 1
#

Nearest PDB structures (foldseek):
  1k2y-assembly1_X  TM=6.871E-01  e=3.394E+00  Pseudomonas aeruginosa
  3c04-assembly1_A  TM=6.773E-01  e=3.897E+00  unclassified
  2fkf-assembly1_A  TM=6.861E-01  e=5.505E+00  Pseudomonas aeruginosa
  3rsm-assembly1_A  TM=6.802E-01  e=7.258E+00  Pseudomonas aeruginosa
  4il8-assembly1_A  TM=6.774E-01  e=7.258E+00  Pseudomonas aeruginosa PAO1

Radius of gyration: 21.59 Å; Cα contacts (8 Å, |Δi|>4): 82; chains: 1; bounding box: 38×37×68 Å

Solvent-accessible surface area (backbone atoms only — not comparable to full-atom values): 5493 Å² total; per-residue (Å²): 136,8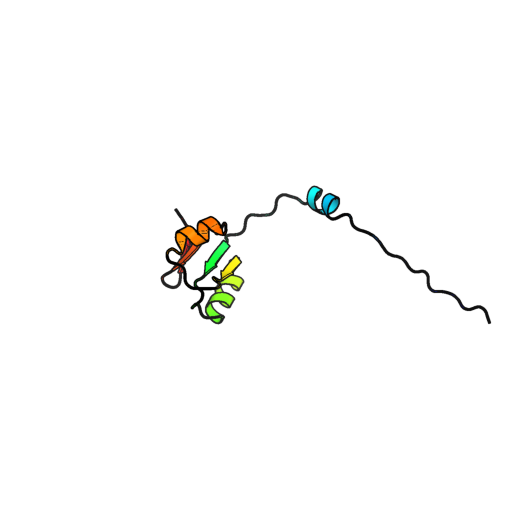8,80,81,76,81,90,83,84,87,84,88,79,60,64,69,60,54,60,70,71,51,75,86,77,81,88,69,65,24,30,30,32,57,53,88,60,57,68,67,59,54,50,50,44,43,75,75,66,41,47,76,43,73,38,90,58,90,68,99,46,68,66,63,51,20,57,75,68,70,29,53,20,37,52,52,95,94,37,86,40,75,67,132

Foldseek 3Di:
DDDDDDDDDDDDDDVVVVVVPDDDDDDFAEEEEEQPDDVVLVVVCVVVVYNYDYDPHDDPDQLVVCVVVVHQWYQDPNDTDGHD

Sequence (84 aa):
MMVTLPVLAGLHLYMETVLRALPEPVSRNRLLVPHSTNRDVLRSLRREGWITVSLFQQVDSLEKEAKRLNCSHIFSNNRPKKLG